Protein AF-A0A8T7BL84-F1 (afdb_monomer_lite)

Secondary structure (DSSP, 8-state):
-HHHHHHHHHHTT-----------SSS-S--SHHHHHHHHHHHHS--------------------------EEEEEEEE--SSS--EEEETTEESTTS-EEETTEEE-GGGB-SS-EEEEPTTSS-EEEE-TTEEEETTT--EEEGGGS--PPPS-------PPP-

Sequence (166 aa):
MNLLYIILIMSLAMPVAAQTTSASEFGRFYTTPRQRTQLEDSRNQAPREEIEVELEIEVIPETVERQTVIDSITVNGLVYRTDGKNTAWINSNSTIEGSIENQYTRVQEDDVRSNSVQVRLPDNRTRVDLKPGQQYDINSKQIYDVVNDPISPGPVAIPGNTEPRR

Structure (mmCIF, N/CA/C/O backbone):
data_AF-A0A8T7BL84-F1
#
_entry.id   AF-A0A8T7BL84-F1
#
loop_
_atom_site.group_PDB
_atom_site.id
_atom_site.type_symbol
_atom_site.label_atom_id
_atom_site.label_alt_id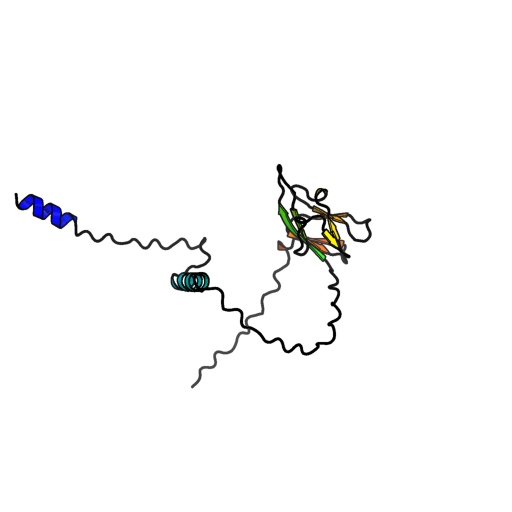
_atom_site.label_comp_id
_atom_site.label_asym_id
_atom_site.label_entity_id
_atom_site.label_seq_id
_atom_site.pdbx_PDB_ins_code
_atom_site.Cartn_x
_atom_site.Cartn_y
_atom_site.Cartn_z
_atom_site.occupancy
_atom_site.B_iso_or_equiv
_atom_site.auth_seq_id
_atom_site.auth_comp_id
_atom_site.auth_asym_id
_atom_site.auth_atom_id
_atom_site.pdbx_PDB_model_num
ATOM 1 N N . MET A 1 1 ? 55.993 33.787 -44.035 1.00 59.38 1 MET A N 1
ATOM 2 C CA . MET A 1 1 ? 55.678 32.498 -43.375 1.00 59.38 1 MET A CA 1
ATOM 3 C C . MET A 1 1 ? 55.676 32.556 -41.843 1.00 59.38 1 MET A C 1
ATOM 5 O O . MET A 1 1 ? 54.994 31.738 -41.249 1.00 59.38 1 MET A O 1
ATOM 9 N N . ASN A 1 2 ? 56.322 33.538 -41.193 1.00 61.97 2 ASN A N 1
ATOM 10 C CA . ASN A 1 2 ? 56.377 33.612 -39.719 1.00 61.97 2 ASN A CA 1
ATOM 11 C C . ASN A 1 2 ? 55.150 34.277 -39.058 1.00 61.97 2 ASN A C 1
ATOM 13 O O . ASN A 1 2 ? 54.851 33.987 -37.908 1.00 61.97 2 ASN A O 1
ATOM 17 N N . LEU A 1 3 ? 54.399 35.123 -39.778 1.00 58.28 3 LEU A N 1
ATOM 18 C CA . LEU A 1 3 ? 53.216 35.817 -39.237 1.00 58.28 3 LEU A CA 1
ATOM 19 C C . LEU A 1 3 ? 52.028 34.866 -38.987 1.00 58.28 3 LEU A C 1
ATOM 21 O O . LEU A 1 3 ? 51.285 35.027 -38.026 1.00 58.28 3 LEU A O 1
ATOM 25 N N . LEU A 1 4 ? 51.885 33.838 -39.828 1.00 57.62 4 LEU A N 1
ATOM 26 C CA . LEU A 1 4 ? 50.795 32.859 -39.746 1.00 57.62 4 LEU A CA 1
ATOM 27 C C . LEU A 1 4 ? 50.995 31.898 -38.559 1.00 57.62 4 LEU A C 1
ATOM 29 O O . LEU A 1 4 ? 50.034 31.528 -37.891 1.00 57.62 4 LEU A O 1
ATOM 33 N N . TYR A 1 5 ? 52.254 31.590 -38.227 1.00 64.00 5 TYR A N 1
ATOM 34 C CA . TYR A 1 5 ? 52.619 30.821 -37.035 1.00 64.00 5 TYR A CA 1
ATOM 35 C C . TYR A 1 5 ? 52.377 31.590 -35.729 1.00 64.00 5 TYR A C 1
ATOM 37 O O . TYR A 1 5 ? 51.956 30.990 -34.745 1.00 64.00 5 TYR A O 1
ATOM 45 N N . ILE A 1 6 ? 52.579 32.912 -35.714 1.00 66.88 6 ILE A N 1
ATOM 46 C CA . ILE A 1 6 ? 52.327 33.736 -34.520 1.00 66.88 6 ILE A CA 1
ATOM 47 C C . ILE A 1 6 ? 50.827 33.777 -34.192 1.00 66.88 6 ILE A C 1
ATOM 49 O O . ILE A 1 6 ? 50.456 33.632 -33.031 1.00 66.88 6 ILE A O 1
ATOM 53 N N . ILE A 1 7 ? 49.959 33.883 -35.205 1.00 64.69 7 ILE A N 1
ATOM 54 C CA . ILE A 1 7 ? 48.497 33.849 -35.019 1.00 64.69 7 ILE A CA 1
ATOM 55 C C . ILE A 1 7 ? 48.032 32.459 -34.554 1.00 64.69 7 ILE A C 1
ATOM 57 O O . ILE A 1 7 ? 47.187 32.359 -33.664 1.00 64.69 7 ILE A O 1
ATOM 61 N N . LEU A 1 8 ? 48.629 31.387 -35.091 1.00 60.34 8 LEU A N 1
ATOM 62 C CA . LEU A 1 8 ? 48.336 30.012 -34.676 1.00 60.34 8 LEU A CA 1
ATOM 63 C C . LEU A 1 8 ? 48.672 29.784 -33.190 1.00 60.34 8 LEU A C 1
ATOM 65 O O . LEU A 1 8 ? 47.854 29.233 -32.456 1.00 60.34 8 LEU A O 1
ATOM 69 N N . ILE A 1 9 ? 49.831 30.266 -32.726 1.00 63.44 9 ILE A N 1
ATOM 70 C CA . ILE A 1 9 ? 50.272 30.120 -31.328 1.00 63.44 9 ILE A CA 1
ATOM 71 C C . ILE A 1 9 ? 49.442 31.007 -30.386 1.00 63.44 9 ILE A C 1
ATOM 73 O O . ILE A 1 9 ? 49.110 30.582 -29.281 1.00 63.44 9 ILE A O 1
ATOM 77 N N . MET A 1 10 ? 49.039 32.205 -30.823 1.00 59.69 10 MET A N 1
ATOM 78 C CA . MET A 1 10 ? 48.236 33.119 -30.002 1.00 59.69 10 MET A CA 1
ATOM 79 C C . MET A 1 10 ? 46.790 32.627 -29.801 1.00 59.69 10 MET A C 1
ATOM 81 O O . MET A 1 10 ? 46.180 32.930 -28.779 1.00 59.69 10 MET A O 1
ATOM 85 N N . SER A 1 11 ? 46.258 31.810 -30.721 1.00 59.28 11 SER A N 1
ATOM 86 C CA . SER A 1 11 ? 44.938 31.174 -30.566 1.00 59.28 11 SER A CA 1
ATOM 87 C C . SER A 1 11 ? 44.910 30.032 -29.538 1.00 59.28 11 SER A C 1
ATOM 89 O O . SER A 1 11 ? 43.849 29.705 -29.013 1.00 59.28 11 SER A O 1
ATOM 91 N N . LEU A 1 12 ? 46.072 29.455 -29.202 1.00 61.59 12 LEU A N 1
ATOM 92 C CA . LEU A 1 12 ? 46.182 28.304 -28.297 1.00 61.59 12 LEU A CA 1
ATOM 93 C C . LEU A 1 12 ? 46.271 28.702 -26.810 1.00 61.59 12 LEU A C 1
ATOM 95 O O . LEU A 1 12 ? 46.289 27.840 -25.937 1.00 61.59 12 LEU A O 1
ATOM 99 N N . ALA A 1 13 ? 46.310 30.004 -26.513 1.00 56.69 13 ALA A N 1
ATOM 100 C CA . ALA A 1 13 ? 46.477 30.551 -25.167 1.00 56.69 13 ALA A CA 1
ATOM 101 C C . ALA A 1 13 ? 45.197 31.196 -24.600 1.00 56.69 13 ALA A C 1
ATOM 103 O O . ALA A 1 13 ? 45.283 32.070 -23.740 1.00 56.69 13 ALA A O 1
ATOM 104 N N . MET A 1 14 ? 44.007 30.798 -25.065 1.00 58.94 14 MET A N 1
ATOM 105 C CA . MET A 1 14 ? 42.758 31.175 -24.395 1.00 58.94 14 MET A CA 1
ATOM 106 C C . MET A 1 14 ? 42.513 30.239 -23.202 1.00 58.94 14 MET A C 1
ATOM 108 O O . MET A 1 14 ? 42.208 29.063 -23.413 1.00 58.94 14 MET A O 1
ATOM 112 N N . PRO A 1 15 ? 42.614 30.718 -21.945 1.00 57.88 15 PRO A N 1
ATOM 113 C CA . PRO A 1 15 ? 42.160 29.941 -20.808 1.00 57.88 15 PRO A CA 1
ATOM 114 C C . PRO A 1 15 ? 40.641 29.819 -20.913 1.00 57.88 15 PRO A C 1
ATOM 116 O O . PRO A 1 15 ? 39.909 30.805 -20.813 1.00 57.88 15 PRO A O 1
ATOM 119 N N . VAL A 1 16 ? 40.161 28.599 -21.136 1.00 62.81 16 VAL A N 1
ATOM 120 C CA . VAL A 1 16 ? 38.747 28.269 -20.979 1.00 62.81 16 VAL A CA 1
ATOM 121 C C . VAL A 1 16 ? 38.426 28.488 -19.504 1.00 62.81 16 VAL A C 1
ATOM 123 O O . VAL A 1 16 ? 38.762 27.665 -18.655 1.00 62.81 16 VAL A O 1
ATOM 126 N N . ALA A 1 17 ? 37.834 29.638 -19.185 1.00 56.47 17 ALA A N 1
ATOM 127 C CA . ALA A 1 17 ? 37.270 29.888 -17.872 1.00 56.47 17 ALA A CA 1
ATOM 128 C C . ALA A 1 17 ? 36.194 28.823 -17.642 1.00 56.47 17 ALA A C 1
ATOM 130 O O . ALA A 1 17 ? 35.126 28.854 -18.258 1.00 56.47 17 ALA A O 1
ATOM 131 N N . ALA A 1 18 ? 36.511 27.835 -16.806 1.00 55.88 18 ALA A N 1
ATOM 132 C CA . ALA A 1 18 ? 35.562 26.833 -16.366 1.00 55.88 18 ALA A CA 1
ATOM 133 C C . ALA A 1 18 ? 34.451 27.564 -15.610 1.00 55.88 18 ALA A C 1
ATOM 135 O O . ALA A 1 18 ? 34.614 27.950 -14.454 1.00 55.88 18 ALA A O 1
ATOM 136 N N . GLN A 1 19 ? 33.334 27.804 -16.291 1.00 54.62 19 GLN A N 1
ATOM 137 C CA . GLN A 1 19 ? 32.122 28.289 -15.660 1.00 54.62 19 GLN A CA 1
ATOM 138 C C . GLN A 1 19 ? 31.684 27.216 -14.663 1.00 54.62 19 GLN A C 1
ATOM 140 O O . GLN A 1 19 ? 31.110 26.193 -15.040 1.00 54.62 19 GLN A O 1
ATOM 145 N N . THR A 1 20 ? 31.990 27.422 -13.383 1.00 50.69 20 THR A N 1
ATOM 146 C CA . THR A 1 20 ? 31.400 26.661 -12.286 1.00 50.69 20 THR A CA 1
ATOM 147 C C . THR A 1 20 ? 29.920 27.016 -12.236 1.00 50.69 20 THR A C 1
ATOM 149 O O . THR A 1 20 ? 29.507 27.913 -11.506 1.00 50.69 20 THR A O 1
ATOM 152 N N . THR A 1 21 ? 29.124 26.342 -13.067 1.00 51.34 21 THR A N 1
ATOM 153 C CA . THR A 1 21 ? 27.668 26.310 -12.937 1.00 51.34 21 THR A CA 1
ATOM 154 C C . THR A 1 21 ? 27.376 25.811 -11.529 1.00 51.34 21 THR A C 1
ATOM 156 O O . THR A 1 21 ? 27.622 24.644 -11.214 1.00 51.34 21 THR A O 1
ATOM 159 N N . SER A 1 22 ? 26.915 26.709 -10.659 1.00 57.50 22 SER A N 1
ATOM 160 C CA . SER A 1 22 ? 26.342 26.344 -9.373 1.00 57.50 22 SER A CA 1
ATOM 161 C C . SER A 1 22 ? 25.157 25.433 -9.660 1.00 57.50 22 SER A C 1
ATOM 163 O O . SER A 1 22 ? 24.163 25.824 -10.271 1.00 57.50 22 SER A O 1
ATOM 165 N N . ALA A 1 23 ? 25.322 24.161 -9.306 1.00 51.47 23 ALA A N 1
ATOM 166 C CA . ALA A 1 23 ? 24.289 23.162 -9.467 1.00 51.47 23 ALA A CA 1
ATOM 167 C C . ALA A 1 23 ? 23.047 23.614 -8.689 1.00 51.47 23 ALA A C 1
ATOM 169 O O . ALA A 1 23 ? 23.111 23.818 -7.481 1.00 51.47 23 ALA A O 1
ATOM 170 N N . SER A 1 24 ? 21.962 23.787 -9.443 1.00 52.94 24 SER A N 1
ATOM 171 C CA . SER A 1 24 ? 20.596 24.072 -9.010 1.00 52.94 24 SER A CA 1
ATOM 172 C C . SER A 1 24 ? 20.257 23.472 -7.637 1.00 52.94 24 SER A C 1
ATOM 174 O O . SER A 1 24 ? 20.476 22.286 -7.383 1.00 52.94 24 SER A O 1
ATOM 176 N N . GLU A 1 25 ? 19.725 24.334 -6.773 1.00 59.38 25 GLU A N 1
ATOM 177 C CA . GLU A 1 25 ? 19.545 24.175 -5.326 1.00 59.38 25 GLU A CA 1
ATOM 178 C C . GLU A 1 25 ? 18.497 23.122 -4.917 1.00 59.38 25 GLU A C 1
ATOM 180 O O . GLU A 1 25 ? 18.395 22.782 -3.745 1.00 59.38 25 GLU A O 1
ATOM 185 N N . PHE A 1 26 ? 17.768 22.520 -5.861 1.00 55.69 26 PHE A N 1
ATOM 186 C CA . PHE A 1 26 ? 16.842 21.422 -5.574 1.00 55.69 26 PHE A CA 1
ATOM 187 C C . PHE A 1 26 ? 16.958 20.329 -6.637 1.00 55.69 26 PHE A C 1
ATOM 189 O O . PHE A 1 26 ? 16.502 20.478 -7.766 1.00 55.69 26 PHE A O 1
ATOM 196 N N . GLY A 1 27 ? 17.596 19.215 -6.266 1.00 57.75 27 GLY A N 1
ATOM 197 C CA . GLY A 1 27 ? 17.720 18.032 -7.128 1.00 57.75 27 GLY A CA 1
ATOM 198 C C . GLY A 1 27 ? 18.954 17.163 -6.880 1.00 57.75 27 GLY A C 1
ATOM 199 O O . GLY A 1 27 ? 19.096 16.112 -7.500 1.00 57.75 27 GLY A O 1
ATOM 200 N N . ARG A 1 28 ? 19.862 17.563 -5.978 1.00 62.91 28 ARG A N 1
ATOM 201 C CA . ARG A 1 28 ? 21.014 16.748 -5.566 1.00 62.91 28 ARG A CA 1
ATOM 202 C C . ARG A 1 28 ? 21.045 16.645 -4.044 1.00 62.91 28 ARG A C 1
ATOM 204 O O . ARG A 1 28 ? 21.348 17.624 -3.378 1.00 62.91 28 ARG A O 1
ATOM 211 N N . PHE A 1 29 ? 20.804 15.449 -3.506 1.00 65.12 29 PHE A N 1
ATOM 212 C CA . PHE A 1 29 ? 20.834 15.161 -2.061 1.00 65.12 29 PHE A CA 1
ATOM 213 C C . PHE A 1 29 ? 22.224 15.335 -1.399 1.00 65.12 29 PHE A C 1
ATOM 215 O O . PHE A 1 29 ? 22.355 15.155 -0.193 1.00 65.12 29 PHE A O 1
ATOM 222 N N . TYR A 1 30 ? 23.257 15.727 -2.160 1.00 57.16 30 TYR A N 1
ATOM 223 C CA . TYR A 1 30 ? 24.616 15.991 -1.672 1.00 57.16 30 TYR A CA 1
ATOM 224 C C . TYR A 1 30 ? 25.126 17.314 -2.255 1.00 57.16 30 TYR A C 1
ATOM 226 O O . TYR A 1 30 ? 25.687 17.365 -3.360 1.00 57.16 30 TYR A O 1
ATOM 234 N N . THR A 1 31 ? 24.879 18.404 -1.534 1.00 65.69 31 THR A N 1
ATOM 235 C CA . THR A 1 31 ? 25.102 19.774 -2.017 1.00 65.69 31 THR A CA 1
ATOM 236 C C . THR A 1 31 ? 26.547 20.253 -1.877 1.00 65.69 31 THR A C 1
ATOM 238 O O . THR A 1 31 ? 26.901 21.246 -2.506 1.00 65.69 31 THR A O 1
ATOM 241 N N . THR A 1 32 ? 27.436 19.541 -1.169 1.00 78.06 32 THR A N 1
ATOM 242 C CA . THR A 1 32 ? 28.863 19.920 -1.111 1.00 78.06 32 THR A CA 1
ATOM 243 C C . THR A 1 32 ? 29.782 18.929 -1.838 1.00 78.06 32 THR A C 1
ATOM 245 O O . THR A 1 32 ? 29.575 17.716 -1.754 1.00 78.06 32 THR A O 1
ATOM 248 N N . PRO A 1 33 ? 30.844 19.407 -2.524 1.00 74.62 33 PRO A N 1
ATOM 249 C CA . PRO A 1 33 ? 31.881 18.538 -3.087 1.00 74.62 33 PRO A CA 1
ATOM 250 C C . PRO A 1 33 ? 32.475 17.575 -2.051 1.00 74.62 33 PRO A C 1
ATOM 252 O O . PRO A 1 33 ? 32.671 16.404 -2.349 1.00 74.62 33 PRO A O 1
ATOM 255 N N . ARG A 1 34 ? 32.661 18.044 -0.809 1.00 76.69 34 ARG A N 1
ATOM 256 C CA . ARG A 1 34 ? 33.219 17.252 0.295 1.00 76.69 34 ARG A CA 1
ATOM 257 C C . ARG A 1 34 ? 32.346 16.054 0.678 1.00 76.69 34 ARG A C 1
ATOM 259 O O . ARG A 1 34 ? 32.870 14.962 0.854 1.00 76.69 34 ARG A O 1
ATOM 266 N N . GLN A 1 35 ? 31.028 16.244 0.788 1.00 77.88 35 GLN A N 1
ATOM 267 C CA . GLN A 1 35 ? 30.092 15.152 1.102 1.00 77.88 35 GLN A CA 1
ATOM 268 C C . GLN A 1 35 ? 30.087 14.074 0.015 1.00 77.88 35 GLN A C 1
ATOM 270 O O . GLN A 1 35 ? 29.930 12.895 0.314 1.00 77.88 35 GLN A O 1
ATOM 275 N N . ARG A 1 36 ? 30.285 14.473 -1.246 1.00 80.62 36 ARG A N 1
ATOM 276 C CA . ARG A 1 36 ? 30.344 13.536 -2.368 1.00 80.62 36 ARG A CA 1
ATOM 277 C C . ARG A 1 36 ? 31.600 12.679 -2.320 1.00 80.62 36 ARG A C 1
ATOM 279 O O . ARG A 1 36 ? 31.490 11.472 -2.466 1.00 80.62 36 ARG A O 1
ATOM 286 N N . THR A 1 37 ? 32.756 13.288 -2.062 1.00 82.19 37 THR A N 1
ATOM 287 C CA . THR A 1 37 ? 34.014 12.550 -1.893 1.00 82.19 37 THR A CA 1
ATOM 288 C C . THR A 1 37 ? 33.907 11.536 -0.756 1.00 82.19 37 THR A C 1
ATOM 290 O O . THR A 1 37 ? 34.242 10.383 -0.957 1.00 82.19 37 THR A O 1
ATOM 293 N N . GLN A 1 38 ? 33.321 11.916 0.384 1.00 82.62 38 GLN A N 1
ATOM 294 C CA . GLN A 1 38 ? 33.126 10.996 1.512 1.00 82.62 38 GLN A CA 1
ATOM 295 C C . GLN A 1 38 ? 32.248 9.785 1.162 1.00 82.62 38 GLN A C 1
ATOM 297 O O . GLN A 1 38 ? 32.562 8.668 1.559 1.00 82.62 38 GLN A O 1
ATOM 302 N N . LEU A 1 39 ? 31.159 9.989 0.413 1.00 78.94 39 LEU A N 1
ATOM 303 C CA . LEU A 1 39 ? 30.284 8.894 -0.011 1.00 78.94 39 LEU A CA 1
ATOM 304 C C . LEU A 1 39 ? 30.960 7.983 -1.045 1.00 78.94 39 LEU A C 1
ATOM 306 O O . LEU A 1 39 ? 30.820 6.765 -0.971 1.00 78.94 39 LEU A O 1
ATOM 310 N N . GLU A 1 40 ? 31.687 8.571 -1.996 1.00 81.75 40 GLU A N 1
ATOM 311 C CA . GLU A 1 40 ? 32.488 7.832 -2.979 1.00 81.75 40 GLU A CA 1
ATOM 312 C C . GLU A 1 40 ? 33.574 6.999 -2.288 1.00 81.75 40 GLU A C 1
ATOM 314 O O . GLU A 1 40 ? 33.737 5.822 -2.603 1.00 81.75 40 GLU A O 1
ATOM 319 N N . ASP A 1 41 ? 34.253 7.555 -1.285 1.00 84.50 41 ASP A N 1
ATOM 320 C CA . ASP A 1 41 ? 35.253 6.835 -0.495 1.00 84.50 41 ASP A CA 1
ATOM 321 C C . ASP A 1 41 ? 34.622 5.647 0.244 1.00 84.50 41 ASP A C 1
ATOM 323 O O . ASP A 1 41 ? 35.162 4.545 0.207 1.00 84.50 41 ASP A O 1
ATOM 327 N N . SER A 1 42 ? 33.448 5.825 0.861 1.00 80.62 42 SER A N 1
ATOM 328 C CA . SER A 1 42 ? 32.719 4.725 1.512 1.00 80.62 42 SER A CA 1
ATOM 329 C C . SER A 1 42 ? 32.239 3.656 0.530 1.00 80.62 42 SER A C 1
ATOM 331 O O . SER A 1 42 ? 32.192 2.484 0.887 1.00 80.62 42 SER A O 1
ATOM 333 N N . ARG A 1 43 ? 31.883 4.033 -0.702 1.00 80.50 43 ARG A N 1
ATOM 334 C CA . ARG A 1 43 ? 31.429 3.088 -1.733 1.00 80.50 43 ARG A CA 1
ATOM 335 C C . ARG A 1 43 ? 32.577 2.262 -2.314 1.00 80.50 43 ARG A C 1
ATOM 337 O O . ARG A 1 43 ? 32.360 1.119 -2.703 1.00 80.50 43 ARG A O 1
ATOM 344 N N . ASN A 1 44 ? 33.768 2.852 -2.385 1.00 81.88 44 ASN A N 1
ATOM 345 C CA . ASN A 1 44 ? 34.967 2.223 -2.937 1.00 81.88 44 ASN A CA 1
ATOM 346 C C . ASN A 1 44 ? 35.809 1.491 -1.878 1.00 81.88 44 ASN A C 1
ATOM 348 O O . ASN A 1 44 ? 36.792 0.837 -2.227 1.00 81.88 44 ASN A O 1
ATOM 352 N N . GLN A 1 45 ? 35.440 1.574 -0.597 1.00 81.06 45 GLN A N 1
ATOM 353 C CA . GLN A 1 45 ? 36.001 0.705 0.432 1.00 81.06 45 GLN A CA 1
ATOM 354 C C . GLN A 1 45 ? 35.575 -0.740 0.159 1.00 81.06 45 GLN A C 1
ATOM 356 O O . GLN A 1 45 ? 34.395 -1.029 -0.046 1.00 81.06 45 GLN A O 1
ATOM 361 N N . ALA A 1 46 ? 36.551 -1.651 0.149 1.00 71.12 46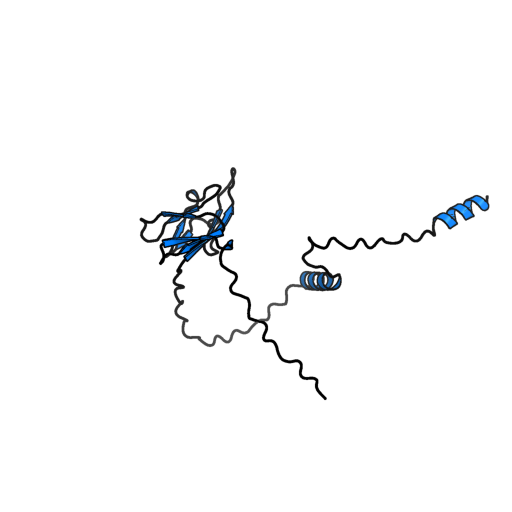 ALA A N 1
ATOM 362 C CA . ALA A 1 46 ? 36.279 -3.082 0.137 1.00 71.12 46 ALA A CA 1
ATOM 363 C C . ALA A 1 46 ? 35.345 -3.431 1.314 1.00 71.12 46 ALA A C 1
ATOM 365 O O . ALA A 1 46 ? 35.427 -2.759 2.350 1.00 71.12 46 ALA A O 1
ATOM 366 N N . PRO A 1 47 ? 34.463 -4.443 1.175 1.00 68.56 47 PRO A N 1
ATOM 367 C CA . PRO A 1 47 ? 33.631 -4.908 2.276 1.00 68.56 47 PRO A CA 1
ATOM 368 C C . PRO A 1 47 ? 34.495 -5.043 3.524 1.00 68.56 47 PRO A C 1
ATOM 370 O O . PRO A 1 47 ? 35.537 -5.698 3.477 1.00 68.56 47 PRO A O 1
ATOM 373 N N . ARG A 1 48 ? 34.106 -4.342 4.595 1.00 65.31 48 ARG A N 1
ATOM 374 C CA . ARG A 1 48 ? 34.778 -4.430 5.891 1.00 65.31 48 ARG A CA 1
ATOM 375 C C . ARG A 1 48 ? 34.934 -5.915 6.190 1.00 65.31 48 ARG A C 1
ATOM 377 O O . ARG A 1 48 ? 33.916 -6.605 6.196 1.00 65.31 48 ARG A O 1
ATOM 384 N N . GLU A 1 49 ? 36.175 -6.380 6.356 1.00 64.81 49 GLU A N 1
ATOM 385 C CA . GLU A 1 49 ? 36.427 -7.766 6.742 1.00 64.81 49 GLU A CA 1
ATOM 386 C C . GLU A 1 49 ? 35.499 -8.088 7.905 1.00 64.81 49 GLU A C 1
ATOM 388 O O . GLU A 1 49 ? 35.373 -7.295 8.848 1.00 64.81 49 GLU A O 1
ATOM 393 N N . GLU A 1 50 ? 34.757 -9.179 7.732 1.00 60.38 50 GLU A N 1
ATOM 394 C CA . GLU A 1 50 ? 33.848 -9.724 8.718 1.00 60.38 50 GLU A CA 1
ATOM 395 C C . GLU A 1 50 ? 34.649 -9.820 10.009 1.00 60.38 50 GLU A C 1
ATOM 397 O O . GLU A 1 50 ? 35.590 -10.602 10.120 1.00 60.38 50 GLU A O 1
ATOM 402 N N . ILE A 1 51 ? 34.367 -8.909 10.943 1.00 56.66 51 ILE A N 1
ATOM 403 C CA . ILE A 1 51 ? 34.900 -9.032 12.287 1.00 56.66 51 ILE A CA 1
ATOM 404 C C . ILE A 1 51 ? 34.330 -10.365 12.735 1.00 56.66 51 ILE A C 1
ATOM 406 O O . ILE A 1 51 ? 33.113 -10.473 12.893 1.00 56.66 51 ILE A O 1
ATOM 410 N N . GLU A 1 52 ? 35.192 -11.369 12.862 1.00 56.84 52 GLU A N 1
ATOM 411 C CA . GLU A 1 52 ? 34.875 -12.607 13.547 1.00 56.84 52 GLU A CA 1
ATOM 412 C C . GLU A 1 52 ? 34.610 -12.201 14.995 1.00 56.84 52 GLU A C 1
ATOM 414 O O . GLU A 1 52 ? 35.497 -12.101 15.842 1.00 56.84 52 GLU A O 1
ATOM 419 N N . VAL A 1 53 ? 33.368 -11.787 15.237 1.00 58.78 53 VAL A N 1
ATOM 420 C CA . VAL A 1 53 ? 32.825 -11.664 16.569 1.00 58.78 53 VAL A CA 1
ATOM 421 C C . VAL A 1 53 ? 32.756 -13.105 17.024 1.00 58.78 53 VAL A C 1
ATOM 423 O O . VAL A 1 53 ? 31.848 -13.836 16.633 1.00 58.78 53 VAL A O 1
ATOM 426 N N . GLU A 1 54 ? 33.754 -13.531 17.793 1.00 55.41 54 GLU A N 1
ATOM 427 C CA . GLU A 1 54 ? 33.617 -14.721 18.611 1.00 55.41 54 GLU A CA 1
ATOM 428 C C . GLU A 1 54 ? 32.455 -14.435 19.561 1.00 55.41 54 GLU A C 1
ATOM 430 O O . GLU A 1 54 ? 32.569 -13.718 20.556 1.00 55.41 54 GLU A O 1
ATOM 435 N N . LEU A 1 55 ? 31.275 -14.875 19.128 1.00 56.88 55 LEU A N 1
ATOM 436 C CA . LEU A 1 55 ? 30.046 -14.816 19.884 1.00 56.88 55 LEU A CA 1
ATOM 437 C C . LEU A 1 55 ? 30.231 -15.801 21.030 1.00 56.88 55 LEU A C 1
ATOM 439 O O . LEU A 1 55 ? 29.882 -16.975 20.917 1.00 56.88 55 LEU A O 1
ATOM 443 N N . GLU A 1 56 ? 30.793 -15.331 22.138 1.00 57.12 56 GLU A N 1
ATOM 444 C CA . GLU A 1 56 ? 30.540 -15.966 23.418 1.00 57.12 56 GLU A CA 1
ATOM 445 C C . GLU A 1 56 ? 29.030 -15.850 23.635 1.00 57.12 56 GLU A C 1
ATOM 447 O O . GLU A 1 56 ? 28.493 -14.781 23.932 1.00 57.12 56 GLU A O 1
ATOM 452 N N . ILE A 1 57 ? 28.324 -16.942 23.330 1.00 57.09 57 ILE A N 1
ATOM 453 C CA . ILE A 1 57 ? 26.883 -17.056 23.508 1.00 57.09 57 ILE A CA 1
ATOM 454 C C . ILE A 1 57 ? 26.648 -17.087 25.017 1.00 57.09 57 ILE A C 1
ATOM 456 O O . ILE A 1 57 ? 26.514 -18.148 25.627 1.00 57.09 57 ILE A O 1
ATOM 460 N N . GLU A 1 58 ? 26.610 -15.911 25.639 1.00 58.50 58 GLU A N 1
ATOM 461 C CA . GLU A 1 58 ? 25.894 -15.749 26.889 1.00 58.50 58 GLU A CA 1
ATOM 462 C C . GLU A 1 58 ? 24.451 -16.146 26.577 1.00 58.50 58 GLU A C 1
ATOM 464 O O . GLU A 1 58 ? 23.796 -15.546 25.722 1.00 58.50 58 GLU A O 1
ATOM 469 N N . VAL A 1 59 ? 23.994 -17.244 27.178 1.00 55.06 59 VAL A N 1
ATOM 470 C CA . VAL A 1 59 ? 22.643 -17.769 26.988 1.00 55.06 59 VAL A CA 1
ATOM 471 C C . VAL A 1 59 ? 21.680 -16.761 27.605 1.00 55.06 59 VAL A C 1
ATOM 473 O O . VAL A 1 59 ? 21.309 -16.852 28.774 1.00 55.06 59 VAL A O 1
ATOM 476 N N . ILE A 1 60 ? 21.303 -15.762 26.813 1.00 62.28 60 ILE A N 1
ATOM 477 C CA . ILE A 1 60 ? 20.204 -14.860 27.119 1.00 62.28 60 ILE A CA 1
ATOM 478 C C . ILE A 1 60 ? 18.976 -15.770 27.219 1.00 62.28 60 ILE A C 1
ATOM 480 O O . ILE A 1 60 ? 18.710 -16.504 26.261 1.00 62.28 60 ILE A O 1
ATOM 484 N N . PRO A 1 61 ? 18.246 -15.800 28.352 1.00 55.38 61 PRO A N 1
ATOM 485 C CA . PRO A 1 61 ? 17.018 -16.572 28.424 1.00 55.38 61 PRO A CA 1
ATOM 486 C C . PRO A 1 61 ? 16.135 -16.137 27.262 1.00 55.38 61 PRO A C 1
ATOM 488 O O . PRO A 1 61 ? 15.941 -14.936 27.054 1.00 55.38 61 PRO A O 1
ATOM 491 N N . GLU A 1 62 ? 15.696 -17.138 26.496 1.00 57.50 62 GLU A N 1
ATOM 492 C CA . GLU A 1 62 ? 14.846 -17.045 25.316 1.00 57.50 62 GLU A CA 1
ATOM 493 C C . GLU A 1 62 ? 13.871 -15.885 25.509 1.00 57.50 62 GLU A C 1
ATOM 495 O O . GLU A 1 62 ? 12.952 -15.934 26.334 1.00 57.50 62 GLU A O 1
ATOM 500 N N . THR A 1 63 ? 14.180 -14.762 24.855 1.00 54.53 63 THR A N 1
ATOM 501 C CA . THR A 1 63 ? 13.341 -13.578 24.941 1.00 54.53 63 THR A CA 1
ATOM 502 C C . THR A 1 63 ? 12.053 -13.994 24.277 1.00 54.53 63 THR A C 1
ATOM 504 O O . THR A 1 63 ? 12.017 -14.136 23.059 1.00 54.53 63 THR A O 1
ATOM 507 N N . VAL A 1 64 ? 11.034 -14.255 25.099 1.00 53.38 64 VAL A N 1
ATOM 508 C CA . VAL A 1 64 ? 9.655 -14.470 24.675 1.00 53.38 64 VAL A CA 1
ATOM 509 C C . VAL A 1 64 ? 9.395 -13.442 23.590 1.00 53.38 64 VAL A C 1
ATOM 511 O O . VAL A 1 64 ? 9.436 -12.243 23.887 1.00 53.38 64 VAL A O 1
ATOM 514 N N . GLU A 1 65 ? 9.236 -13.899 22.343 1.00 53.00 65 GLU A N 1
ATOM 515 C CA . GLU A 1 65 ? 8.903 -13.030 21.224 1.00 53.00 65 GLU A CA 1
ATOM 516 C C . GLU A 1 65 ? 7.722 -12.193 21.687 1.00 53.00 65 GLU A C 1
ATOM 518 O O . GLU A 1 65 ? 6.621 -12.696 21.928 1.00 53.00 65 GLU A O 1
ATOM 523 N N . ARG A 1 66 ? 7.975 -10.908 21.941 1.00 47.38 66 ARG A N 1
ATOM 524 C CA . ARG A 1 66 ? 6.918 -9.991 22.319 1.00 47.38 66 ARG A CA 1
ATOM 525 C C . ARG A 1 66 ? 6.072 -9.876 21.070 1.00 47.38 66 ARG A C 1
ATOM 527 O O . ARG A 1 66 ? 6.437 -9.124 20.173 1.00 47.38 66 ARG A O 1
ATOM 534 N N . GLN A 1 67 ? 4.992 -10.655 21.020 1.00 48.72 67 GLN A N 1
ATOM 535 C CA . GLN A 1 67 ? 3.947 -10.567 20.015 1.00 48.72 67 GLN A CA 1
ATOM 536 C C . GLN A 1 67 ? 3.628 -9.082 19.870 1.00 48.72 67 GLN A C 1
ATOM 538 O O . GLN A 1 67 ? 3.044 -8.473 20.769 1.00 48.72 67 GLN A O 1
ATOM 543 N N . THR A 1 68 ? 4.115 -8.458 18.802 1.00 56.44 68 THR A N 1
ATOM 544 C CA . THR A 1 68 ? 3.804 -7.067 18.514 1.00 56.44 68 THR A CA 1
ATOM 545 C C . THR A 1 68 ? 2.330 -7.073 18.182 1.00 56.44 68 THR A C 1
ATOM 547 O O . THR A 1 68 ? 1.926 -7.550 17.124 1.00 56.44 68 THR A O 1
ATOM 550 N N . VAL A 1 69 ? 1.512 -6.667 19.151 1.00 61.91 69 VAL A N 1
ATOM 551 C CA . VAL A 1 69 ? 0.089 -6.429 18.943 1.00 61.91 69 VAL A CA 1
ATOM 552 C C . VAL A 1 69 ? 0.031 -5.322 17.907 1.00 61.91 69 VAL A C 1
ATOM 554 O O . VAL A 1 69 ? 0.474 -4.202 18.152 1.00 61.91 69 VAL A O 1
ATOM 557 N N . ILE A 1 70 ? -0.366 -5.681 16.691 1.00 68.75 70 ILE A N 1
ATOM 558 C CA . ILE A 1 70 ? -0.485 -4.708 15.621 1.00 68.75 70 ILE A CA 1
ATOM 559 C C . ILE A 1 70 ? -1.823 -4.012 15.836 1.00 68.75 70 ILE A C 1
ATOM 561 O O . ILE A 1 70 ? -2.867 -4.607 15.593 1.00 68.75 70 ILE A O 1
ATOM 565 N N . ASP A 1 71 ? -1.787 -2.760 16.282 1.00 81.31 71 ASP A N 1
ATOM 566 C CA . ASP A 1 71 ? -2.998 -1.958 16.499 1.00 81.31 71 ASP A CA 1
ATOM 567 C C . ASP A 1 71 ? -3.550 -1.352 15.198 1.00 81.31 71 ASP A C 1
ATOM 569 O O . ASP A 1 71 ? -4.684 -0.871 15.149 1.00 81.31 71 ASP A O 1
ATOM 573 N N . SER A 1 72 ? -2.758 -1.374 14.119 1.00 86.81 72 SER A N 1
ATOM 574 C CA . SER A 1 72 ? -3.122 -0.747 12.850 1.00 86.81 72 SER A CA 1
ATOM 575 C C . SER A 1 72 ? -2.505 -1.405 11.612 1.00 86.81 72 SER A C 1
ATOM 577 O O . SER A 1 72 ? -1.426 -1.995 11.642 1.00 86.81 72 SER A O 1
ATOM 579 N N . ILE A 1 73 ? -3.209 -1.302 10.489 1.00 89.81 73 ILE A N 1
ATOM 580 C CA . ILE A 1 73 ? -2.804 -1.855 9.198 1.00 89.81 73 ILE A CA 1
ATOM 581 C C . ILE A 1 73 ? -2.534 -0.704 8.238 1.00 89.81 73 ILE A C 1
ATOM 583 O O . ILE A 1 73 ? -3.461 -0.008 7.833 1.00 89.81 73 ILE A O 1
ATOM 587 N N . THR A 1 74 ? -1.280 -0.530 7.844 1.00 91.69 74 THR A N 1
ATOM 588 C CA . THR A 1 74 ? -0.841 0.535 6.941 1.00 91.69 74 THR A CA 1
ATOM 589 C C . THR A 1 74 ? -0.467 -0.039 5.587 1.00 91.69 74 THR A C 1
ATOM 591 O O . THR A 1 74 ? 0.332 -0.972 5.502 1.00 91.69 74 THR A O 1
ATOM 594 N N . VAL A 1 75 ? -0.992 0.552 4.514 1.00 92.69 75 VAL A N 1
ATOM 595 C CA . VAL A 1 75 ? -0.555 0.242 3.148 1.00 92.69 75 VAL A CA 1
ATOM 596 C C . VAL A 1 75 ? 0.580 1.184 2.778 1.00 92.69 75 VAL A C 1
ATOM 598 O O . VAL A 1 75 ? 0.366 2.356 2.473 1.00 92.69 75 VAL A O 1
ATOM 601 N N . ASN A 1 76 ? 1.805 0.668 2.788 1.00 92.38 76 ASN A N 1
ATOM 602 C CA . ASN A 1 76 ? 2.997 1.440 2.453 1.00 92.38 76 ASN A CA 1
ATOM 603 C C . ASN A 1 76 ? 3.055 1.781 0.960 1.00 92.38 76 ASN A C 1
ATOM 605 O O . ASN A 1 76 ? 3.543 2.843 0.584 1.00 92.38 76 ASN A O 1
ATOM 609 N N . GLY A 1 77 ? 2.573 0.881 0.103 1.00 91.31 77 GLY A N 1
ATOM 610 C CA . GLY A 1 77 ? 2.686 1.058 -1.336 1.00 91.31 77 GLY A CA 1
ATOM 611 C C . GLY A 1 77 ? 2.004 -0.033 -2.143 1.00 91.31 77 GLY A C 1
ATOM 612 O O . GLY A 1 77 ? 1.639 -1.091 -1.630 1.00 91.31 77 GLY A O 1
ATOM 613 N N . LEU A 1 78 ? 1.856 0.253 -3.432 1.00 92.31 78 LEU A N 1
ATOM 614 C CA . LEU A 1 78 ? 1.200 -0.594 -4.413 1.00 92.31 78 LEU A CA 1
ATOM 615 C C . LEU A 1 78 ? 1.960 -0.504 -5.736 1.00 92.31 78 LEU A C 1
ATOM 617 O O . LEU A 1 78 ? 2.299 0.589 -6.187 1.00 92.31 78 LEU A O 1
ATOM 621 N N . VAL A 1 79 ? 2.166 -1.644 -6.381 1.00 91.56 79 VAL A N 1
ATOM 622 C CA . VAL A 1 79 ? 2.621 -1.739 -7.765 1.00 91.56 79 VAL A CA 1
ATOM 623 C C . VAL A 1 79 ? 1.606 -2.568 -8.539 1.00 91.56 79 VAL A C 1
ATOM 625 O O . VAL A 1 79 ? 1.398 -3.746 -8.254 1.00 91.56 79 VAL A O 1
ATOM 628 N N . TYR A 1 80 ? 0.988 -1.932 -9.529 1.00 90.25 80 TYR A N 1
ATOM 629 C CA . TYR A 1 80 ? 0.071 -2.567 -10.466 1.00 90.25 80 TYR A CA 1
ATOM 630 C C . TYR A 1 80 ? 0.785 -2.811 -11.796 1.00 90.25 80 TYR A C 1
ATOM 632 O O . TYR A 1 80 ? 1.422 -1.899 -12.329 1.00 90.25 80 TYR A O 1
ATOM 640 N N . ARG A 1 81 ? 0.683 -4.030 -12.329 1.00 90.19 81 ARG A N 1
ATOM 641 C CA . ARG A 1 81 ? 1.280 -4.423 -13.612 1.00 90.19 81 ARG A CA 1
ATOM 642 C C . ARG A 1 81 ? 0.228 -5.079 -14.493 1.00 90.19 81 ARG A C 1
ATOM 644 O O . ARG A 1 81 ? -0.585 -5.865 -14.026 1.00 90.19 81 ARG A O 1
ATOM 651 N N . THR A 1 82 ? 0.251 -4.763 -15.782 1.00 87.12 82 THR A N 1
ATOM 652 C CA . THR A 1 82 ? -0.634 -5.399 -16.770 1.00 87.12 82 THR A CA 1
ATOM 653 C C . THR A 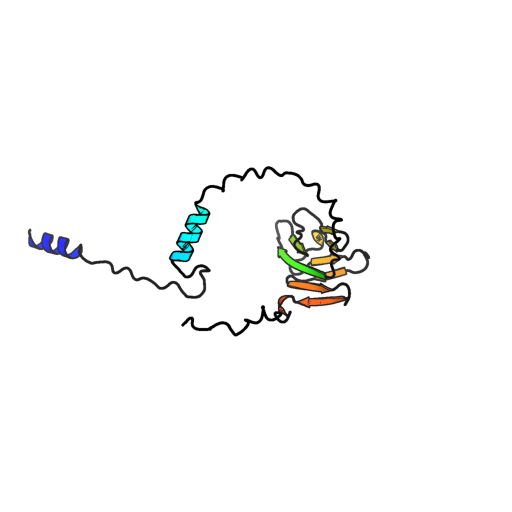1 82 ? -0.091 -6.738 -17.266 1.00 87.12 82 THR A C 1
ATOM 655 O O . THR A 1 82 ? -0.857 -7.576 -17.725 1.00 87.12 82 THR A O 1
ATOM 658 N N . ASP A 1 83 ? 1.226 -6.924 -17.199 1.00 86.12 83 ASP A N 1
ATOM 659 C CA . ASP A 1 83 ? 1.988 -8.051 -17.746 1.00 86.12 83 ASP A CA 1
ATOM 660 C C . ASP A 1 83 ? 2.691 -8.883 -16.658 1.00 86.12 83 ASP A C 1
ATOM 662 O O . ASP A 1 83 ? 3.582 -9.681 -16.945 1.00 86.12 83 ASP A O 1
ATOM 666 N N . GLY A 1 84 ? 2.297 -8.716 -15.396 1.00 84.06 84 GLY A N 1
ATOM 667 C CA . GLY A 1 84 ? 2.923 -9.409 -14.281 1.00 84.06 84 GLY A CA 1
ATOM 668 C C . GLY A 1 84 ? 2.111 -9.324 -13.001 1.00 84.06 84 GLY A C 1
ATOM 669 O O . GLY A 1 84 ? 0.966 -8.881 -12.991 1.00 84.06 84 GLY A O 1
ATOM 670 N N . LYS A 1 85 ? 2.741 -9.755 -11.912 1.00 87.50 85 LYS A N 1
ATOM 671 C CA . LYS A 1 85 ? 2.120 -9.814 -10.593 1.00 87.50 85 LYS A CA 1
ATOM 672 C C . LYS A 1 85 ? 1.901 -8.427 -10.005 1.00 87.50 85 LYS A C 1
ATOM 674 O O . LYS A 1 85 ? 2.812 -7.587 -10.023 1.00 87.50 85 LYS A O 1
ATOM 679 N N . ASN A 1 86 ? 0.720 -8.226 -9.430 1.00 90.94 86 ASN A N 1
ATOM 680 C CA . ASN A 1 86 ? 0.440 -7.059 -8.607 1.00 90.94 86 ASN A CA 1
ATOM 681 C C . ASN A 1 86 ? 1.078 -7.245 -7.231 1.00 90.94 86 ASN A C 1
ATOM 683 O O . ASN A 1 86 ? 1.148 -8.348 -6.693 1.00 90.94 86 ASN A O 1
ATOM 687 N N . THR A 1 87 ? 1.582 -6.161 -6.656 1.00 92.31 87 THR A N 1
ATOM 688 C CA . THR A 1 87 ? 2.299 -6.219 -5.383 1.00 92.31 87 THR A CA 1
ATOM 689 C C . THR A 1 87 ? 1.817 -5.117 -4.462 1.00 92.31 87 THR A C 1
ATOM 691 O O . THR A 1 87 ? 1.768 -3.954 -4.858 1.00 92.31 87 THR A O 1
ATOM 694 N N . ALA A 1 88 ? 1.479 -5.476 -3.230 1.00 92.44 88 ALA A N 1
ATOM 695 C CA . ALA A 1 88 ? 1.190 -4.533 -2.163 1.00 92.44 88 ALA A CA 1
ATOM 696 C C . ALA A 1 88 ? 2.214 -4.694 -1.038 1.00 92.44 88 ALA A C 1
ATOM 698 O O . ALA A 1 88 ? 2.650 -5.807 -0.739 1.00 92.44 88 ALA A O 1
ATOM 699 N N . TRP A 1 89 ? 2.561 -3.574 -0.408 1.00 92.75 89 TRP A N 1
ATOM 700 C CA . TRP A 1 89 ? 3.333 -3.545 0.828 1.00 92.75 89 TRP A CA 1
ATOM 701 C C . TRP A 1 89 ? 2.424 -3.110 1.967 1.00 92.75 89 TRP A C 1
ATOM 703 O O . TRP A 1 89 ? 1.851 -2.020 1.920 1.00 92.75 89 TRP A O 1
ATOM 713 N N . ILE A 1 90 ? 2.284 -3.967 2.972 1.00 90.50 90 ILE A N 1
ATOM 714 C CA . ILE A 1 90 ? 1.388 -3.783 4.112 1.00 90.50 90 ILE A CA 1
ATOM 715 C C . ILE A 1 90 ? 2.181 -4.035 5.383 1.00 90.50 90 ILE A C 1
ATOM 717 O O . ILE A 1 90 ? 2.746 -5.117 5.545 1.00 90.50 90 ILE A O 1
ATOM 721 N N . ASN A 1 91 ? 2.233 -3.055 6.285 1.00 89.06 91 ASN A N 1
ATOM 722 C CA . ASN A 1 91 ? 3.045 -3.122 7.504 1.00 89.06 91 ASN A CA 1
ATOM 723 C C . ASN A 1 91 ? 4.472 -3.630 7.218 1.00 89.06 91 ASN A C 1
ATOM 725 O O . ASN A 1 91 ? 4.957 -4.551 7.873 1.00 89.06 91 ASN A O 1
ATOM 729 N N . SER A 1 92 ? 5.107 -3.082 6.177 1.00 86.44 92 SER A N 1
ATOM 730 C CA . SER A 1 92 ? 6.447 -3.452 5.689 1.00 86.44 92 SER A CA 1
ATOM 731 C C . SER A 1 92 ? 6.602 -4.873 5.121 1.00 86.44 92 SER A C 1
ATOM 733 O O . SER A 1 92 ? 7.701 -5.243 4.717 1.00 86.44 92 SER A O 1
ATOM 735 N N . ASN A 1 93 ? 5.523 -5.652 5.020 1.00 88.94 93 ASN A N 1
ATOM 736 C CA . ASN A 1 93 ? 5.510 -6.978 4.400 1.00 88.94 93 ASN A CA 1
ATOM 737 C C . ASN A 1 93 ? 4.994 -6.892 2.960 1.00 88.94 93 ASN A C 1
ATOM 739 O O . ASN A 1 93 ? 4.094 -6.107 2.676 1.00 88.94 93 ASN A O 1
ATOM 743 N N . SER A 1 94 ? 5.551 -7.694 2.052 1.00 89.19 94 SER A N 1
ATOM 744 C CA . SER A 1 94 ? 5.242 -7.649 0.615 1.00 89.19 94 SER A CA 1
ATOM 745 C C . SER A 1 94 ? 4.437 -8.862 0.160 1.00 89.19 94 SER A C 1
ATOM 747 O O . SER A 1 94 ? 4.702 -9.975 0.604 1.00 89.19 94 SER A O 1
ATOM 749 N N . THR A 1 95 ? 3.522 -8.668 -0.793 1.00 88.62 95 THR A N 1
ATOM 750 C CA . THR A 1 95 ? 2.831 -9.775 -1.478 1.00 88.62 95 THR A CA 1
ATOM 751 C C . THR A 1 95 ? 3.622 -10.358 -2.663 1.00 88.62 95 THR A C 1
ATOM 753 O O . THR A 1 95 ? 3.086 -11.146 -3.438 1.00 88.62 95 THR A O 1
ATOM 756 N N . ILE A 1 96 ? 4.883 -9.953 -2.876 1.00 87.06 96 ILE A N 1
ATOM 757 C CA . ILE A 1 96 ? 5.675 -10.380 -4.047 1.00 87.06 96 ILE A CA 1
ATOM 758 C C . ILE A 1 96 ? 5.966 -11.888 -4.054 1.00 87.06 96 ILE A C 1
ATOM 760 O O . ILE A 1 96 ? 5.948 -12.518 -5.111 1.00 87.06 96 ILE A O 1
ATOM 764 N N . GLU A 1 97 ? 6.197 -12.466 -2.875 1.00 83.31 97 GLU A N 1
ATOM 765 C CA . GLU A 1 97 ? 6.462 -13.899 -2.692 1.00 83.31 97 GLU A CA 1
ATOM 766 C C . GLU A 1 97 ? 5.169 -14.721 -2.551 1.00 83.31 97 GLU A C 1
ATOM 768 O O . GLU A 1 97 ? 5.216 -15.948 -2.523 1.00 83.31 97 GLU A O 1
ATOM 773 N N . GLY A 1 98 ? 4.004 -14.065 -2.513 1.00 82.50 98 GLY A N 1
ATOM 774 C CA . GLY A 1 98 ? 2.702 -14.707 -2.366 1.00 82.50 98 GLY A CA 1
ATOM 775 C C . GLY A 1 98 ? 1.738 -13.904 -1.496 1.00 82.50 98 GLY A C 1
ATOM 776 O O . GLY A 1 98 ? 1.925 -12.715 -1.248 1.00 82.50 98 GLY A O 1
ATOM 777 N N . SER A 1 99 ? 0.671 -14.550 -1.027 1.00 82.56 99 SER A N 1
ATOM 778 C CA . SER A 1 99 ? -0.281 -13.915 -0.115 1.00 82.56 99 SER A CA 1
ATOM 779 C C . SER A 1 99 ? 0.364 -13.603 1.232 1.00 82.56 99 SER A C 1
ATOM 781 O O . SER A 1 99 ? 1.037 -14.454 1.811 1.00 82.56 99 SER A O 1
ATOM 783 N N . ILE A 1 100 ? 0.075 -12.423 1.776 1.00 82.81 100 ILE A N 1
ATOM 784 C CA . ILE A 1 100 ? 0.377 -12.128 3.174 1.00 82.81 100 ILE A CA 1
ATOM 785 C C . ILE A 1 100 ? -0.720 -12.786 4.000 1.00 82.81 100 ILE A C 1
ATOM 787 O O . ILE A 1 100 ? -1.893 -12.442 3.858 1.00 82.81 100 ILE A O 1
ATOM 791 N N . GLU A 1 101 ? -0.344 -13.719 4.861 1.00 83.31 101 GLU A N 1
ATOM 792 C CA . GLU A 1 101 ? -1.236 -14.305 5.849 1.00 83.31 101 GLU A CA 1
ATOM 793 C C . GLU A 1 101 ? -0.530 -14.299 7.197 1.00 83.31 101 GLU A C 1
ATOM 795 O O . GLU A 1 101 ? 0.448 -15.008 7.418 1.00 83.31 101 GLU A O 1
ATOM 800 N N . ASN A 1 102 ? -1.009 -13.449 8.096 1.00 75.62 102 ASN A N 1
ATOM 801 C CA . ASN A 1 102 ? -0.553 -13.410 9.473 1.00 75.62 102 ASN A CA 1
ATOM 802 C C . ASN A 1 102 ? -1.760 -13.315 10.413 1.00 75.62 102 ASN A C 1
ATOM 804 O O . ASN A 1 102 ? -2.910 -13.206 9.983 1.00 75.62 102 ASN A O 1
ATOM 808 N N . GLN A 1 103 ? -1.496 -13.338 11.716 1.00 68.19 103 GLN A N 1
ATOM 809 C CA . GLN A 1 103 ? -2.535 -13.290 12.746 1.00 68.19 103 GLN A CA 1
ATOM 810 C C . GLN A 1 103 ? -3.404 -12.016 12.731 1.00 68.19 103 GLN A C 1
ATOM 812 O O . GLN A 1 103 ? -4.413 -11.984 13.424 1.00 68.19 103 GLN A O 1
ATOM 817 N N . TYR A 1 104 ? -3.019 -10.979 11.979 1.00 73.00 104 TYR A N 1
ATOM 818 C CA . TYR A 1 104 ? -3.671 -9.666 11.939 1.00 73.00 104 TYR A CA 1
ATOM 819 C C . TYR A 1 104 ? -4.283 -9.334 10.576 1.00 73.00 104 TYR A C 1
ATOM 821 O O . TYR A 1 104 ? -5.122 -8.440 10.479 1.00 73.00 104 TYR A O 1
ATOM 829 N N . THR A 1 105 ? -3.859 -9.992 9.498 1.00 81.69 105 THR A N 1
ATOM 830 C CA . THR A 1 105 ? -4.220 -9.609 8.133 1.00 81.69 105 THR A CA 1
ATOM 831 C C . THR A 1 105 ? -4.013 -10.754 7.151 1.00 81.69 105 THR A C 1
ATOM 833 O O . THR A 1 105 ? -2.987 -11.435 7.170 1.00 81.69 105 THR A O 1
ATOM 836 N N . ARG A 1 106 ? -4.968 -10.898 6.228 1.00 86.06 106 ARG A N 1
ATOM 837 C CA . ARG A 1 106 ? -4.837 -11.711 5.022 1.00 86.06 106 ARG A CA 1
ATOM 838 C C . ARG A 1 106 ? -5.028 -10.846 3.777 1.00 86.06 106 ARG A C 1
ATOM 840 O O . ARG A 1 106 ? -6.068 -10.202 3.632 1.00 86.06 106 ARG A O 1
ATOM 847 N N . VAL A 1 107 ? -4.055 -10.878 2.871 1.00 86.62 107 VAL A N 1
ATOM 848 C CA . VAL A 1 107 ? -4.109 -10.231 1.552 1.00 86.62 107 VAL A CA 1
ATOM 849 C C . VAL A 1 107 ? -3.627 -11.202 0.489 1.00 86.62 107 VAL A C 1
ATOM 851 O O . VAL A 1 107 ? -2.512 -11.717 0.571 1.00 86.62 107 VAL A O 1
ATOM 854 N N . GLN A 1 108 ? -4.471 -11.449 -0.508 1.00 84.19 108 GLN A N 1
ATOM 855 C CA . GLN A 1 108 ? -4.121 -12.253 -1.677 1.00 84.19 108 GLN A CA 1
ATOM 856 C C . GLN A 1 108 ? -3.626 -11.359 -2.815 1.00 84.19 108 GLN A C 1
ATOM 858 O O . GLN A 1 108 ? -3.938 -10.173 -2.861 1.00 84.19 108 GLN A O 1
ATOM 863 N N . GLU A 1 109 ? -2.885 -11.935 -3.760 1.00 78.50 109 GLU A N 1
ATOM 864 C CA . GLU A 1 109 ? -2.410 -11.217 -4.951 1.00 78.50 109 GLU A CA 1
ATOM 865 C C . GLU A 1 109 ? -3.580 -10.609 -5.752 1.00 78.50 109 GLU A C 1
ATOM 867 O O . GLU A 1 109 ? -3.526 -9.448 -6.151 1.00 78.50 109 GLU A O 1
ATOM 872 N N . ASP A 1 110 ? -4.687 -11.347 -5.881 1.00 83.75 110 ASP A N 1
ATOM 873 C CA . ASP A 1 110 ? -5.901 -10.905 -6.584 1.00 83.75 110 ASP A CA 1
ATOM 874 C C . ASP A 1 110 ? -6.661 -9.781 -5.859 1.00 83.75 110 ASP A C 1
ATOM 876 O O . ASP A 1 110 ? -7.461 -9.059 -6.461 1.00 83.75 110 ASP A O 1
ATOM 880 N N . ASP A 1 111 ? -6.416 -9.608 -4.557 1.00 86.50 111 ASP A N 1
ATOM 881 C CA . ASP A 1 111 ? -7.011 -8.534 -3.760 1.00 86.50 111 ASP A CA 1
ATOM 882 C C . ASP A 1 111 ? -6.288 -7.183 -4.012 1.00 86.50 111 ASP A C 1
ATOM 884 O O . ASP A 1 111 ? -6.743 -6.130 -3.549 1.00 86.50 111 ASP A O 1
ATOM 888 N N . VAL A 1 112 ? -5.186 -7.190 -4.777 1.00 88.50 112 VAL A N 1
ATOM 889 C CA . VAL A 1 112 ? -4.383 -6.019 -5.149 1.00 88.50 112 VAL A CA 1
ATOM 890 C C . VAL A 1 112 ? -4.889 -5.415 -6.469 1.00 88.50 112 VAL A C 1
ATOM 892 O O . VAL A 1 112 ? -4.671 -5.951 -7.557 1.00 88.50 112 VAL A O 1
ATOM 895 N N . ARG A 1 113 ? -5.563 -4.262 -6.386 1.00 89.50 113 ARG A N 1
ATOM 896 C CA . ARG A 1 113 ? -6.137 -3.522 -7.529 1.00 89.50 113 ARG A CA 1
ATOM 897 C C . ARG A 1 113 ? -5.262 -2.328 -7.905 1.00 89.50 113 ARG A C 1
ATOM 899 O O . ARG A 1 113 ? -4.345 -1.979 -7.182 1.00 89.50 113 ARG A O 1
ATOM 906 N N . SER A 1 114 ? -5.587 -1.641 -9.000 1.00 87.12 114 SER A N 1
ATOM 907 C CA . SER A 1 114 ? -4.791 -0.519 -9.531 1.00 87.12 114 SER A CA 1
ATOM 908 C C . SER A 1 114 ? -4.627 0.690 -8.599 1.00 87.12 114 SER A C 1
ATOM 910 O O . SER A 1 114 ? -3.683 1.452 -8.774 1.00 87.12 114 SER A O 1
ATOM 912 N N . ASN A 1 115 ? -5.522 0.886 -7.626 1.00 92.25 115 ASN A N 1
ATOM 913 C CA . ASN A 1 115 ? -5.490 2.040 -6.715 1.00 92.25 115 ASN A CA 1
ATOM 914 C C . ASN A 1 115 ? -5.751 1.675 -5.243 1.00 92.25 115 ASN A C 1
ATOM 916 O O . ASN A 1 115 ? -5.846 2.550 -4.387 1.00 92.25 115 ASN A O 1
ATOM 920 N N . SER A 1 116 ? -5.943 0.395 -4.937 1.00 93.00 116 SER A N 1
ATOM 921 C CA . SER A 1 116 ? -6.308 -0.053 -3.594 1.00 93.00 116 SER A CA 1
ATOM 922 C C . SER A 1 116 ? -5.959 -1.517 -3.402 1.00 93.00 116 SER A C 1
ATOM 924 O O . SER A 1 116 ? -5.946 -2.284 -4.363 1.00 93.00 116 SER A O 1
ATOM 926 N N . VAL A 1 117 ? -5.791 -1.925 -2.154 1.00 92.50 117 VAL A N 1
ATOM 927 C CA . VAL A 1 117 ? -5.687 -3.327 -1.764 1.00 92.50 117 VAL A CA 1
ATOM 928 C C . VAL A 1 117 ? -6.831 -3.677 -0.820 1.00 92.50 117 VAL A C 1
ATOM 930 O O . VAL A 1 117 ? -7.133 -2.921 0.104 1.00 92.50 117 VAL A O 1
ATOM 933 N N . GLN A 1 118 ? -7.498 -4.801 -1.075 1.00 94.00 118 GLN A N 1
ATOM 934 C CA . GLN A 1 118 ? -8.5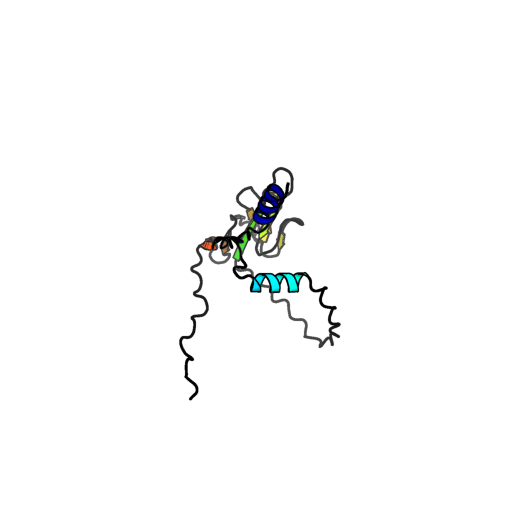07 -5.326 -0.165 1.00 94.00 118 GLN A CA 1
ATOM 935 C C . GLN A 1 118 ? -7.824 -6.128 0.944 1.00 94.00 118 GLN A C 1
ATOM 937 O O . GLN A 1 118 ? -7.254 -7.192 0.720 1.00 94.00 118 GLN A O 1
ATOM 942 N N . VAL A 1 119 ? -7.917 -5.615 2.161 1.00 91.00 119 VAL A N 1
ATOM 943 C CA . VAL A 1 119 ? -7.363 -6.218 3.368 1.00 91.00 119 VAL A CA 1
ATOM 944 C C . VAL A 1 119 ? -8.455 -6.987 4.096 1.00 91.00 119 VAL A C 1
ATOM 946 O O . VAL A 1 119 ? -9.518 -6.436 4.392 1.00 91.00 119 VAL A O 1
ATOM 949 N N . ARG A 1 120 ? -8.210 -8.265 4.405 1.00 91.25 120 ARG A N 1
ATOM 950 C CA . ARG A 1 120 ? -9.119 -9.081 5.221 1.00 91.25 120 ARG A CA 1
ATOM 951 C C . ARG A 1 120 ? -8.569 -9.198 6.632 1.00 91.25 120 ARG A C 1
ATOM 953 O O . ARG A 1 120 ? -7.419 -9.595 6.815 1.00 91.25 120 ARG A O 1
ATOM 960 N N . LEU A 1 121 ? -9.396 -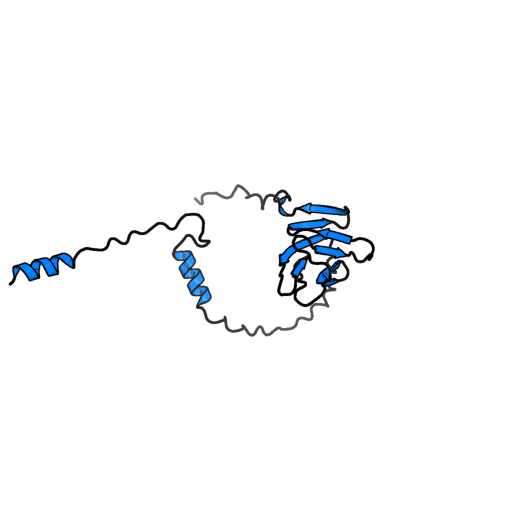8.876 7.618 1.00 86.50 121 LEU A N 1
ATOM 961 C CA . LEU A 1 121 ? -9.044 -9.055 9.021 1.00 86.50 121 LEU A CA 1
ATOM 962 C C . LEU A 1 121 ? -9.198 -10.530 9.446 1.00 86.50 121 LEU A C 1
ATOM 964 O O . LEU A 1 121 ? -9.877 -11.307 8.765 1.00 86.50 121 LEU A O 1
ATOM 968 N N . PRO A 1 122 ? -8.601 -10.937 10.581 1.00 73.44 122 PRO A N 1
ATOM 969 C CA . PRO A 1 122 ? -8.602 -12.325 11.054 1.00 73.44 122 PRO A CA 1
ATOM 970 C C . PRO A 1 122 ? -10.002 -12.840 11.401 1.00 73.44 122 PRO A C 1
ATOM 972 O O . PRO A 1 122 ? -10.252 -14.043 11.363 1.00 73.44 122 PRO A O 1
ATOM 975 N N . ASP A 1 123 ? -10.941 -11.930 11.684 1.00 76.56 123 ASP A N 1
ATOM 976 C CA . ASP A 1 123 ? -12.357 -12.252 11.885 1.00 76.56 123 ASP A CA 1
ATOM 977 C C . ASP A 1 123 ? -13.037 -12.813 10.619 1.00 76.56 123 ASP A C 1
ATOM 979 O O . ASP A 1 123 ? -14.170 -13.295 10.687 1.00 76.56 123 ASP A O 1
ATOM 983 N N . ASN A 1 124 ? -12.348 -12.745 9.470 1.00 71.69 124 ASN A N 1
ATOM 984 C CA . ASN A 1 124 ? -12.759 -13.190 8.140 1.00 71.69 124 ASN A CA 1
ATOM 985 C C . ASN A 1 124 ? -14.109 -12.607 7.676 1.00 71.69 124 ASN A C 1
ATOM 987 O O . ASN A 1 124 ? -14.721 -13.099 6.724 1.00 71.69 124 ASN A O 1
ATOM 991 N N . ARG A 1 125 ? -14.577 -11.556 8.355 1.00 77.62 125 ARG A N 1
ATOM 992 C CA . ARG A 1 125 ? -15.854 -10.869 8.131 1.00 77.62 125 ARG A CA 1
ATOM 993 C C . ARG A 1 125 ? -15.618 -9.432 7.708 1.00 77.62 125 ARG A C 1
ATOM 995 O O . ARG A 1 125 ? -16.339 -8.928 6.851 1.00 77.62 125 ARG A O 1
ATOM 1002 N N . THR A 1 126 ? -14.597 -8.799 8.273 1.00 84.25 126 THR A N 1
ATOM 1003 C CA . THR A 1 126 ? -14.257 -7.416 7.982 1.00 84.25 126 THR A CA 1
ATOM 1004 C C . THR A 1 126 ? -13.294 -7.365 6.801 1.00 84.25 126 THR A C 1
ATOM 1006 O O . THR A 1 126 ? -12.203 -7.942 6.822 1.00 84.25 126 THR A O 1
ATOM 1009 N N . ARG A 1 127 ? -13.730 -6.678 5.742 1.00 90.62 127 ARG A N 1
ATOM 1010 C CA . ARG A 1 127 ? -12.933 -6.372 4.553 1.00 90.62 127 ARG A CA 1
ATOM 1011 C C . ARG A 1 127 ? -12.793 -4.867 4.450 1.00 90.62 127 ARG A C 1
ATOM 1013 O O . ARG A 1 127 ? -13.801 -4.163 4.490 1.00 90.62 127 ARG A O 1
ATOM 1020 N N . VAL A 1 128 ? -11.565 -4.396 4.313 1.00 90.94 128 VAL A N 1
ATOM 1021 C CA . VAL A 1 128 ? -11.253 -2.972 4.235 1.00 90.94 128 VAL A CA 1
ATOM 1022 C C . VAL A 1 128 ? -10.461 -2.730 2.962 1.00 90.94 128 VAL A C 1
ATOM 1024 O O . VAL A 1 128 ? -9.410 -3.331 2.764 1.00 90.94 128 VAL A O 1
ATOM 1027 N N . ASP A 1 129 ? -10.968 -1.864 2.091 1.00 94.25 129 ASP A N 1
ATOM 1028 C CA . ASP A 1 129 ? -10.236 -1.437 0.901 1.00 94.25 129 ASP A CA 1
ATOM 1029 C C . ASP A 1 129 ? -9.371 -0.229 1.291 1.00 94.25 129 ASP A C 1
ATOM 1031 O O . ASP A 1 129 ? -9.894 0.838 1.619 1.00 94.25 129 ASP A O 1
ATOM 1035 N N . LEU A 1 130 ? -8.050 -0.405 1.277 1.00 93.75 130 LEU A N 1
ATOM 1036 C CA . LEU A 1 130 ? -7.082 0.621 1.662 1.00 93.75 130 LEU A CA 1
ATOM 1037 C C . LEU A 1 130 ? -6.275 1.094 0.458 1.00 93.75 130 LEU A C 1
ATOM 1039 O O . LEU A 1 130 ? -5.845 0.298 -0.379 1.00 93.75 130 LEU A O 1
ATOM 1043 N N . LYS A 1 131 ? -6.059 2.405 0.372 1.00 94.62 131 LYS A N 1
ATOM 1044 C CA . LYS A 1 131 ? -5.170 3.018 -0.619 1.00 94.62 131 LYS A CA 1
ATOM 1045 C C . LYS A 1 131 ? -3.743 3.113 -0.079 1.00 94.62 131 LYS A C 1
ATOM 1047 O O . LYS A 1 131 ? -3.558 3.146 1.137 1.00 94.62 131 LYS A O 1
ATOM 1052 N N . PRO A 1 132 ? -2.735 3.219 -0.959 1.00 92.88 132 PRO A N 1
ATOM 1053 C CA . PRO A 1 132 ? -1.383 3.576 -0.543 1.00 92.88 132 PRO A CA 1
ATOM 1054 C C . PRO A 1 132 ? -1.378 4.844 0.313 1.00 92.88 132 PRO A C 1
ATOM 1056 O O . PRO A 1 132 ? -2.037 5.822 -0.035 1.00 92.88 132 PRO A O 1
ATOM 1059 N N . GLY A 1 133 ? -0.651 4.808 1.428 1.00 91.12 133 GLY A N 1
ATOM 1060 C CA . GLY A 1 133 ? -0.594 5.901 2.398 1.00 91.12 133 GLY A CA 1
ATOM 1061 C C . GLY A 1 133 ? -1.749 5.923 3.400 1.00 91.12 133 GLY A C 1
ATOM 1062 O O . GLY A 1 133 ? -1.714 6.730 4.319 1.00 91.12 133 GLY A O 1
ATOM 1063 N N . GLN A 1 134 ? -2.747 5.041 3.282 1.00 93.12 134 GLN A N 1
ATOM 1064 C CA . GLN A 1 134 ? -3.798 4.918 4.290 1.00 93.12 134 GLN A CA 1
ATOM 1065 C C . GLN A 1 134 ? -3.451 3.890 5.367 1.00 93.12 134 GLN A C 1
ATOM 1067 O O . GLN A 1 134 ? -2.786 2.879 5.115 1.00 93.12 134 GLN A O 1
ATOM 1072 N N . GLN A 1 135 ? -3.971 4.147 6.561 1.00 92.31 135 GLN A N 1
ATOM 1073 C CA . GLN A 1 135 ? -3.852 3.308 7.741 1.00 92.31 135 GLN A CA 1
ATOM 1074 C C . GLN A 1 135 ? -5.241 3.002 8.293 1.00 92.31 135 GLN A C 1
ATOM 1076 O O . GLN A 1 135 ? -6.059 3.901 8.456 1.00 92.31 135 GLN A O 1
ATOM 1081 N N . TYR A 1 136 ? -5.507 1.737 8.590 1.00 91.19 136 TYR A N 1
ATOM 1082 C CA . TYR A 1 136 ? -6.699 1.294 9.298 1.00 91.19 136 TYR A CA 1
ATOM 1083 C C . TYR A 1 136 ? -6.358 1.014 10.756 1.00 91.19 136 TYR A C 1
ATOM 1085 O O . TYR A 1 136 ? -5.533 0.146 11.032 1.00 91.19 136 TYR A O 1
ATOM 1093 N N . ASP A 1 137 ? -7.000 1.711 11.683 1.00 89.06 137 ASP A N 1
ATOM 1094 C CA . ASP A 1 137 ? -6.900 1.422 13.113 1.00 89.06 137 ASP A CA 1
ATOM 1095 C C . ASP A 1 137 ? -7.949 0.371 13.501 1.00 89.06 137 ASP A C 1
ATOM 1097 O O . ASP A 1 137 ? -9.143 0.514 13.221 1.00 89.06 137 ASP A O 1
ATOM 1101 N N . ILE A 1 138 ? -7.499 -0.713 14.133 1.00 86.31 138 ILE A N 1
ATOM 1102 C CA . ILE A 1 138 ? -8.349 -1.862 14.464 1.00 86.31 138 ILE A CA 1
ATOM 1103 C C . ILE A 1 138 ? -9.309 -1.534 15.618 1.00 86.31 138 ILE A C 1
ATOM 1105 O O . ILE A 1 138 ? -10.441 -2.028 15.639 1.00 86.31 138 ILE A O 1
ATOM 1109 N N . ASN A 1 139 ? -8.880 -0.687 16.554 1.00 85.38 139 ASN A N 1
ATOM 1110 C CA . ASN A 1 139 ? -9.625 -0.325 17.754 1.00 85.38 139 ASN A CA 1
ATOM 1111 C C . ASN A 1 139 ? -10.721 0.694 17.434 1.00 85.38 139 ASN A C 1
ATOM 1113 O O . ASN A 1 139 ? -11.883 0.500 17.800 1.00 85.38 139 ASN A O 1
ATOM 1117 N N . SER A 1 140 ? -10.365 1.767 16.726 1.00 85.81 140 SER A N 1
ATOM 1118 C CA . SER A 1 140 ? -11.305 2.824 16.342 1.00 85.81 140 SER A CA 1
ATOM 1119 C C . SER A 1 140 ? -12.140 2.451 15.114 1.00 85.81 140 SER A C 1
ATOM 1121 O O . SER A 1 140 ? -13.204 3.036 14.897 1.00 85.81 140 SER A O 1
ATOM 1123 N N . LYS A 1 141 ? -11.692 1.455 14.332 1.00 87.69 141 LYS A N 1
ATOM 1124 C CA . LYS A 1 141 ? -12.278 1.042 13.045 1.00 87.69 141 LYS A CA 1
ATOM 1125 C C . LYS A 1 141 ? -12.342 2.187 12.036 1.00 87.69 141 LYS A C 1
ATOM 1127 O O . LYS A 1 141 ? -13.260 2.252 11.215 1.00 87.69 141 LYS A O 1
ATOM 1132 N N . GLN A 1 142 ? -11.392 3.112 12.121 1.00 88.62 142 GLN A N 1
ATOM 1133 C CA . GLN A 1 142 ? -11.296 4.262 11.233 1.00 88.62 142 GLN A CA 1
ATOM 1134 C C . GLN A 1 142 ? -10.106 4.129 10.289 1.00 88.62 142 GLN A C 1
ATOM 1136 O O . GLN A 1 142 ? -9.132 3.432 10.570 1.00 88.62 142 GLN A O 1
ATOM 1141 N N . ILE A 1 143 ? -10.218 4.812 9.151 1.00 90.62 143 ILE A N 1
ATOM 1142 C CA . ILE A 1 143 ? -9.151 4.928 8.164 1.00 90.62 143 ILE A CA 1
ATOM 1143 C C . ILE A 1 143 ? -8.586 6.342 8.251 1.00 90.62 143 ILE A C 1
ATOM 1145 O O . ILE A 1 143 ? -9.333 7.313 8.119 1.00 90.62 143 ILE A O 1
ATOM 1149 N N . TYR A 1 144 ? -7.275 6.439 8.423 1.00 90.44 144 TYR A N 1
ATOM 1150 C CA . TYR A 1 144 ? -6.515 7.681 8.430 1.00 90.44 144 TYR A CA 1
ATOM 1151 C C . TYR A 1 144 ? -5.579 7.729 7.222 1.00 90.44 144 TYR A C 1
ATOM 1153 O O . TYR A 1 144 ? -5.237 6.699 6.638 1.00 90.44 144 TYR A O 1
ATOM 1161 N N . ASP A 1 145 ? -5.187 8.934 6.827 1.00 88.88 145 ASP A N 1
ATOM 1162 C CA . ASP A 1 145 ? -4.129 9.148 5.842 1.00 88.88 145 ASP A CA 1
ATOM 1163 C C . ASP A 1 145 ? -2.845 9.481 6.603 1.00 88.88 145 ASP A C 1
ATOM 1165 O O . ASP A 1 145 ? -2.836 10.424 7.394 1.00 88.88 145 ASP A O 1
ATOM 1169 N N . VAL A 1 146 ? -1.778 8.716 6.370 1.00 79.50 146 VAL A N 1
ATOM 1170 C CA . VAL A 1 146 ? -0.487 8.856 7.062 1.00 79.50 146 VAL A CA 1
ATOM 1171 C C . VAL A 1 146 ? 0.135 10.235 6.803 1.00 79.50 146 VAL A C 1
ATOM 1173 O O . VAL A 1 146 ? 0.901 10.734 7.622 1.00 79.50 146 VAL A O 1
ATOM 1176 N N . VAL A 1 147 ? -0.223 10.903 5.700 1.00 67.94 147 VAL A N 1
ATOM 1177 C CA . VAL A 1 147 ? 0.236 12.274 5.408 1.00 67.94 147 VAL A CA 1
ATOM 1178 C C . VAL A 1 147 ? -0.405 13.317 6.335 1.00 67.94 147 VAL A C 1
ATOM 1180 O O . VAL A 1 147 ? 0.170 14.385 6.538 1.00 67.94 147 VAL A O 1
ATOM 1183 N N . ASN A 1 148 ? -1.574 13.024 6.911 1.00 55.59 148 ASN A N 1
ATOM 1184 C CA . ASN A 1 148 ? -2.325 13.961 7.748 1.00 55.59 148 ASN A CA 1
ATOM 1185 C C . ASN A 1 148 ? -2.074 13.792 9.250 1.00 55.59 148 ASN A C 1
ATOM 1187 O O . ASN A 1 148 ? -2.718 14.489 10.037 1.00 55.59 148 ASN A O 1
ATOM 1191 N N . ASP A 1 149 ? -1.142 12.926 9.659 1.00 54.44 149 ASP A N 1
ATOM 1192 C CA . ASP A 1 149 ? -0.679 12.958 11.040 1.00 54.44 149 ASP A CA 1
ATOM 1193 C C . ASP A 1 149 ? 0.027 14.301 11.276 1.00 54.44 149 ASP A C 1
ATOM 1195 O O . ASP A 1 149 ? 0.996 14.622 10.574 1.00 54.44 149 ASP A O 1
ATOM 1199 N N . PRO A 1 150 ? -0.436 15.129 12.234 1.00 48.97 150 PRO A N 1
ATOM 1200 C CA . PRO A 1 150 ? 0.317 16.298 12.632 1.00 48.97 150 PRO A CA 1
ATOM 1201 C C . PRO A 1 150 ? 1.644 15.767 13.148 1.00 48.97 150 PRO A C 1
ATOM 1203 O O . PRO A 1 150 ? 1.682 15.130 14.197 1.00 48.97 150 PRO A O 1
ATOM 1206 N N . ILE A 1 151 ? 2.706 15.985 12.369 1.00 46.75 151 ILE A N 1
ATOM 1207 C CA . ILE A 1 151 ? 4.103 15.776 12.738 1.00 46.75 151 ILE A CA 1
ATOM 1208 C C . ILE A 1 151 ? 4.208 16.013 14.240 1.00 46.75 151 ILE A C 1
ATOM 1210 O O . ILE A 1 151 ? 4.073 17.156 14.689 1.00 46.75 151 ILE A O 1
ATOM 1214 N N . SER A 1 152 ? 4.370 14.938 15.021 1.00 48.50 152 SER A N 1
ATOM 1215 C CA . SER A 1 152 ? 4.732 15.082 16.424 1.00 48.50 152 SER A CA 1
ATOM 1216 C C . SER A 1 152 ? 5.946 15.997 16.393 1.00 48.50 152 SER A C 1
ATOM 1218 O O . SER A 1 152 ? 6.911 15.638 15.704 1.00 48.50 152 SER A O 1
ATOM 1220 N N . PRO A 1 153 ? 5.892 17.199 17.000 1.00 49.62 153 PRO A N 1
ATOM 1221 C CA . PRO A 1 153 ? 6.992 18.134 16.902 1.00 49.62 153 PRO A CA 1
ATOM 1222 C C . PRO A 1 153 ? 8.236 17.362 17.315 1.00 49.62 153 PRO A C 1
ATOM 1224 O O . PRO A 1 153 ? 8.260 16.740 18.382 1.00 49.62 153 PRO A O 1
ATOM 1227 N N . GLY A 1 154 ? 9.216 17.308 16.406 1.00 55.09 154 GLY A N 1
ATOM 1228 C CA . GLY A 1 154 ? 10.501 16.682 16.683 1.00 55.09 154 GLY A CA 1
ATOM 1229 C C . GLY A 1 154 ? 11.045 17.207 18.013 1.00 55.09 154 GLY A C 1
ATOM 1230 O O . GLY A 1 154 ? 10.602 18.271 18.459 1.00 55.09 154 GLY A O 1
ATOM 1231 N N . PRO A 1 155 ? 11.964 16.473 18.664 1.00 55.41 155 PRO A N 1
ATOM 1232 C CA . PRO A 1 155 ? 12.441 16.814 19.999 1.00 55.41 155 PRO A CA 1
ATOM 1233 C C . PRO A 1 155 ? 12.726 18.312 20.062 1.00 55.41 155 PRO A C 1
ATOM 1235 O O . PRO A 1 155 ? 13.559 18.819 19.308 1.00 55.41 155 PRO A O 1
ATOM 1238 N N . VAL A 1 156 ? 11.947 19.016 20.891 1.00 58.00 156 VAL A N 1
ATOM 1239 C CA . VAL A 1 156 ? 12.071 20.457 21.099 1.00 58.00 156 VAL A CA 1
ATOM 1240 C C . VAL A 1 156 ? 13.545 20.716 21.367 1.00 58.00 156 VAL A C 1
ATOM 1242 O O . VAL A 1 156 ? 14.098 20.177 22.326 1.00 58.00 156 VAL A O 1
ATOM 1245 N N . ALA A 1 157 ? 14.197 21.481 20.490 1.00 51.59 157 ALA A N 1
ATOM 1246 C CA . ALA A 1 157 ? 15.562 21.913 20.723 1.00 51.59 157 ALA A CA 1
ATOM 1247 C C . ALA A 1 157 ? 15.579 22.610 22.084 1.00 51.59 157 ALA A C 1
ATOM 1249 O O . ALA A 1 157 ? 14.935 23.644 22.248 1.00 51.59 157 ALA A O 1
ATOM 1250 N N . ILE A 1 158 ? 16.254 22.011 23.066 1.00 51.19 158 ILE A N 1
ATOM 1251 C CA . ILE A 1 158 ? 16.431 22.600 24.391 1.00 51.19 158 ILE A CA 1
ATOM 1252 C C . ILE A 1 158 ? 17.223 23.897 24.173 1.00 51.19 158 ILE A C 1
ATOM 1254 O O . ILE A 1 158 ? 18.381 23.826 23.748 1.00 51.19 158 ILE A O 1
ATOM 1258 N N . PRO A 1 159 ? 16.648 25.090 24.410 1.00 51.25 159 PRO A N 1
ATOM 1259 C CA . PRO A 1 159 ? 17.408 26.316 24.297 1.00 51.25 159 PRO A CA 1
ATOM 1260 C C . PRO A 1 159 ? 18.225 26.472 25.578 1.00 51.25 159 PRO A C 1
ATOM 1262 O O . PRO A 1 159 ? 17.689 26.826 26.625 1.00 51.25 159 PRO A O 1
ATOM 1265 N N . GLY A 1 160 ? 19.527 26.211 25.500 1.00 51.66 160 GLY A N 1
ATOM 1266 C CA . GLY A 1 160 ? 20.447 26.623 26.555 1.00 51.66 160 GLY A CA 1
ATOM 1267 C C . GLY A 1 160 ? 21.578 25.648 26.819 1.00 51.66 160 GLY A C 1
ATOM 1268 O O . GLY A 1 160 ? 21.493 24.840 27.733 1.00 51.66 160 GLY A O 1
ATOM 1269 N N . ASN A 1 161 ? 22.679 25.807 26.088 1.00 50.50 161 ASN A N 1
ATOM 1270 C CA . ASN A 1 161 ? 23.974 25.895 26.755 1.00 50.50 161 ASN A CA 1
ATOM 1271 C C . ASN A 1 161 ? 24.967 26.668 25.878 1.00 50.50 161 ASN A C 1
ATOM 1273 O O . ASN A 1 161 ? 25.791 26.088 25.175 1.00 50.50 161 ASN A O 1
ATOM 1277 N N . THR A 1 162 ? 24.865 27.994 25.920 1.00 52.19 162 THR A N 1
ATOM 1278 C CA . THR A 1 162 ? 25.988 28.868 25.577 1.00 52.19 162 THR A CA 1
ATOM 1279 C C . THR A 1 162 ? 26.418 29.562 26.861 1.00 52.19 162 THR A C 1
ATOM 1281 O O . THR A 1 162 ? 26.135 30.739 27.064 1.00 52.19 162 THR A O 1
ATOM 1284 N N . GLU A 1 163 ? 27.071 28.832 27.762 1.00 50.97 163 GLU A N 1
ATOM 1285 C CA . GLU A 1 163 ? 27.969 29.480 28.713 1.00 50.97 163 GLU A CA 1
ATOM 1286 C C . GLU A 1 163 ? 29.327 29.715 28.032 1.00 50.97 163 GLU A C 1
ATOM 1288 O O . GLU A 1 163 ? 29.939 28.768 27.525 1.00 50.97 163 GLU A O 1
ATOM 1293 N N . PRO A 1 164 ? 29.836 30.958 27.993 1.00 53.44 164 PRO A N 1
ATOM 1294 C CA . PRO A 1 164 ? 31.205 31.206 27.577 1.00 53.44 164 PRO A CA 1
ATOM 1295 C C . PRO A 1 164 ? 32.155 30.735 28.685 1.00 53.44 164 PRO A C 1
ATOM 1297 O O . PRO A 1 164 ? 32.128 31.259 29.800 1.00 53.44 164 PRO A O 1
ATOM 1300 N N . ARG A 1 165 ? 33.030 29.768 28.375 1.00 54.75 165 ARG A N 1
ATOM 1301 C CA . ARG A 1 165 ? 34.217 29.505 29.204 1.00 54.75 165 ARG A CA 1
ATOM 1302 C C . ARG A 1 165 ? 35.038 30.795 29.284 1.00 54.75 165 ARG A C 1
ATOM 1304 O O . ARG A 1 165 ? 35.500 31.285 28.253 1.00 54.75 165 ARG A O 1
ATOM 1311 N N . ARG A 1 166 ? 35.167 31.333 30.498 1.00 56.00 166 ARG A N 1
ATOM 1312 C CA . ARG A 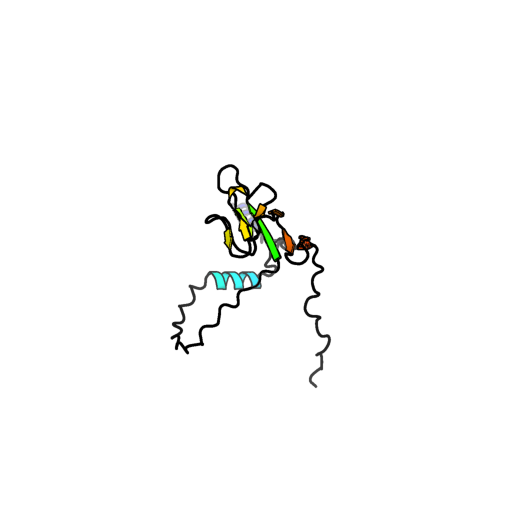1 166 ? 36.197 32.315 30.853 1.00 56.00 166 ARG A CA 1
ATOM 1313 C C . ARG A 1 166 ? 37.578 31.676 30.846 1.00 56.00 166 ARG A C 1
ATOM 1315 O O . ARG A 1 166 ? 37.657 30.467 31.163 1.00 56.00 166 ARG A O 1
#

pLDDT: mean 72.92, std 15.45, range [46.75, 94.62]

Radius of gyration: 29.4 Å; chains: 1; bounding box: 72×54×74 Å

Foldseek 3Di:
DVVVVVVVVVVVPDPPPPPPPQPDPPDDPQNDPVSVVVVVVVVPDDPDPPPPPPPPCPPDPPPPPPPPPPQKKAWQDWDDDPPDFTWTQIPNDICPVAWDDDQAWTFGSVQGDPFWGWIAGNVNPDTDTGGNQWMAGPVVRDIDRVVPDPPPPPDPPDPDDPDDDD